Protein AF-U4V988-F1 (afdb_monomer)

pLDDT: mean 83.61, std 15.29, range [26.11, 96.44]

Mean predicted aligned error: 7.55 Å

Solvent-accessible surface area (backbone atoms only — not comparable to full-atom values): 10156 Å² total; per-residue (Å²): 135,83,79,84,67,62,97,48,83,55,77,48,75,47,75,46,80,45,96,87,74,46,76,48,78,47,66,65,72,77,95,58,93,77,81,69,81,55,68,71,56,53,53,52,50,46,55,49,53,49,52,56,46,42,73,74,38,71,91,50,80,86,71,74,81,89,73,82,85,85,86,86,73,52,70,34,94,80,66,15,34,40,58,49,74,81,50,93,97,36,67,34,63,40,32,44,57,80,43,48,67,68,48,40,52,52,35,48,52,44,35,49,31,60,73,67,76,46,92,53,78,64,48,60,57,56,52,71,56,40,66,46,73,86,79,77,66,60,83,66,56,37,61,52,51,51,53,51,49,54,53,49,52,52,61,57,54,65,72,77,113

Organism: NCBI:txid1337887

InterPro domains:
  IPR006076 FAD dependent oxidoreductase [PF01266] (9-114)
  IPR036188 FAD/NAD(P)-binding domain superfamily [G3DSA:3.50.50.60] (77-114)

Radius of gyration: 18.97 Å; Cα contacts (8 Å, |Δi|>4): 148; chains: 1; bounding box: 45×36×50 Å

Secondary structure (DSSP, 8-state):
------S-TTTPPEEEE-TTS-EEEE------TTS---HHHHHHHHHHHHHHHHHH-TT-TT--------------TT---EEEEEETTEEEEE--TT-HHHHHHHHHHHHHHHHTT---HHHHHHHHT--PPS-PPPTTHHHHHHHHHHHHHHHHHTT--

Structure (mmCIF, N/CA/C/O backbone):
data_AF-U4V988-F1
#
_entry.id   AF-U4V988-F1
#
loop_
_atom_site.group_PDB
_atom_site.id
_atom_site.type_symbol
_atom_site.label_atom_id
_atom_site.label_alt_id
_atom_site.label_comp_id
_atom_site.label_asym_id
_atom_site.label_entity_id
_atom_site.label_seq_id
_atom_site.pdbx_PDB_ins_code
_atom_site.Cartn_x
_atom_site.Cartn_y
_atom_site.Cartn_z
_atom_site.occupancy
_atom_site.B_iso_or_equiv
_atom_site.auth_seq_id
_atom_site.auth_comp_id
_atom_site.auth_asym_id
_atom_site.auth_atom_id
_atom_site.pdbx_PDB_model_num
ATOM 1 N N . MET A 1 1 ? -21.261 -2.122 -8.625 1.00 30.03 1 MET A N 1
ATOM 2 C CA . MET A 1 1 ? -21.035 -1.600 -7.258 1.00 30.03 1 MET A CA 1
ATOM 3 C C . MET A 1 1 ? -19.727 -0.822 -7.244 1.00 30.03 1 MET A C 1
ATOM 5 O O . MET A 1 1 ? -18.674 -1.405 -7.021 1.00 30.03 1 MET A O 1
ATOM 9 N N . GLY A 1 2 ? -19.779 0.471 -7.563 1.00 27.53 2 GLY A N 1
ATOM 10 C CA . GLY A 1 2 ? -18.627 1.355 -7.403 1.00 27.53 2 GLY A CA 1
ATOM 11 C C . GLY A 1 2 ? -18.478 1.684 -5.926 1.00 27.53 2 GLY A C 1
ATOM 12 O O . GLY A 1 2 ? -19.326 2.373 -5.364 1.00 27.53 2 GLY A O 1
ATOM 13 N N . GLY A 1 3 ? -17.450 1.140 -5.279 1.00 26.11 3 GLY A N 1
ATOM 14 C CA . GLY A 1 3 ? -17.055 1.609 -3.960 1.00 26.11 3 GLY A CA 1
ATOM 15 C C . GLY A 1 3 ? -16.555 3.038 -4.110 1.00 26.11 3 GLY A C 1
ATOM 16 O O . GLY A 1 3 ? -15.513 3.258 -4.721 1.00 26.11 3 GLY A O 1
ATOM 17 N N . LEU A 1 4 ? -17.310 4.003 -3.590 1.00 27.72 4 LEU A N 1
ATOM 18 C CA . LEU A 1 4 ? -16.825 5.358 -3.361 1.00 27.72 4 LEU A CA 1
ATOM 19 C C . LEU A 1 4 ? -15.722 5.267 -2.302 1.00 27.72 4 LEU A C 1
ATOM 21 O O . LEU A 1 4 ? -15.972 5.356 -1.103 1.00 27.72 4 LEU A O 1
ATOM 25 N N . THR A 1 5 ? -14.493 5.004 -2.737 1.00 32.03 5 THR A N 1
ATOM 26 C CA . THR A 1 5 ? -13.314 5.307 -1.929 1.00 32.03 5 THR A CA 1
ATOM 27 C C . THR A 1 5 ? -13.290 6.822 -1.741 1.00 32.03 5 THR A C 1
ATOM 29 O O . THR A 1 5 ? -13.373 7.530 -2.746 1.00 32.03 5 THR A O 1
ATOM 32 N N . PRO A 1 6 ? -13.193 7.334 -0.501 1.00 34.50 6 PRO A N 1
ATOM 33 C CA . PRO A 1 6 ? -13.015 8.761 -0.266 1.00 34.50 6 PRO A CA 1
ATOM 34 C C . PRO A 1 6 ? -11.890 9.297 -1.157 1.00 34.50 6 PRO A C 1
ATOM 36 O O . PRO A 1 6 ? -10.847 8.644 -1.284 1.00 34.50 6 PRO A O 1
ATOM 39 N N . ALA A 1 7 ? -12.095 10.475 -1.756 1.00 39.38 7 ALA A N 1
ATOM 40 C CA . ALA A 1 7 ? -11.108 11.140 -2.613 1.00 39.38 7 ALA A CA 1
ATOM 41 C C . ALA A 1 7 ? -9.743 11.295 -1.908 1.00 39.38 7 ALA A C 1
ATOM 43 O O . ALA A 1 7 ? -8.700 11.287 -2.560 1.00 39.38 7 ALA A O 1
ATOM 44 N N . ASN A 1 8 ? -9.742 11.292 -0.569 1.00 44.25 8 ASN A N 1
ATOM 45 C CA . ASN A 1 8 ? -8.555 11.196 0.268 1.00 44.25 8 ASN A CA 1
ATOM 46 C C . ASN A 1 8 ? -8.415 9.836 0.975 1.00 44.25 8 ASN A C 1
ATOM 48 O O . ASN A 1 8 ? -8.861 9.629 2.104 1.00 44.25 8 ASN A O 1
ATOM 52 N N . SER A 1 9 ? -7.652 8.928 0.358 1.00 49.75 9 SER A N 1
ATOM 53 C CA . SER A 1 9 ? -7.214 7.652 0.962 1.00 49.75 9 SER A CA 1
ATOM 54 C C . SER A 1 9 ? -6.272 7.803 2.174 1.00 49.75 9 SER A C 1
ATOM 56 O O . SER A 1 9 ? -5.841 6.792 2.736 1.00 49.75 9 SER A O 1
ATOM 58 N N . PHE A 1 10 ? -5.926 9.040 2.550 1.00 51.00 10 PHE A N 1
ATOM 59 C CA . PHE A 1 10 ? -4.971 9.373 3.609 1.00 51.00 10 PHE A CA 1
ATOM 60 C C . PHE A 1 10 ? -5.621 9.819 4.930 1.00 51.00 10 PHE A C 1
ATOM 62 O O . PHE A 1 10 ? -5.008 9.609 5.974 1.00 51.00 10 PHE A O 1
ATOM 69 N N . SER A 1 11 ? -6.832 10.393 4.906 1.00 50.69 11 SER A N 1
ATOM 70 C CA . SER A 1 11 ? -7.493 10.990 6.084 1.00 50.69 11 SER A CA 1
ATOM 71 C C . SER A 1 11 ? -8.796 10.297 6.505 1.00 50.69 11 SER A C 1
ATOM 73 O O . SER A 1 11 ? -9.205 10.423 7.657 1.00 50.69 11 SER A O 1
ATOM 75 N N . GLY A 1 12 ? -9.451 9.558 5.604 1.00 61.38 12 GLY A N 1
ATOM 76 C CA . GLY A 1 12 ? -10.720 8.889 5.894 1.00 61.38 12 GLY A CA 1
ATOM 77 C C . GLY A 1 12 ? -10.555 7.537 6.593 1.00 61.38 12 GLY A C 1
ATOM 78 O O . GLY A 1 12 ? -9.702 6.727 6.221 1.00 61.38 12 GLY A O 1
ATOM 79 N N . ILE A 1 13 ? -11.425 7.253 7.566 1.00 71.31 13 ILE A N 1
ATOM 80 C CA . ILE A 1 13 ? -11.632 5.891 8.065 1.00 71.31 13 ILE A CA 1
ATOM 81 C C . ILE A 1 13 ? -12.488 5.123 7.054 1.00 71.31 13 ILE A C 1
ATOM 83 O O . ILE A 1 13 ? -13.604 5.520 6.729 1.00 71.31 13 ILE A O 1
ATOM 87 N N . THR A 1 14 ? -11.955 4.031 6.511 1.00 82.62 14 THR A N 1
ATOM 88 C CA . THR A 1 14 ? -12.726 3.122 5.655 1.00 82.62 14 THR A CA 1
ATOM 89 C C . THR A 1 14 ? -13.147 1.924 6.485 1.00 82.62 14 THR A C 1
ATOM 91 O O . THR A 1 14 ? -12.309 1.288 7.125 1.00 82.62 14 THR A O 1
ATOM 94 N N . MET A 1 15 ? -14.437 1.599 6.451 1.00 87.88 15 MET A N 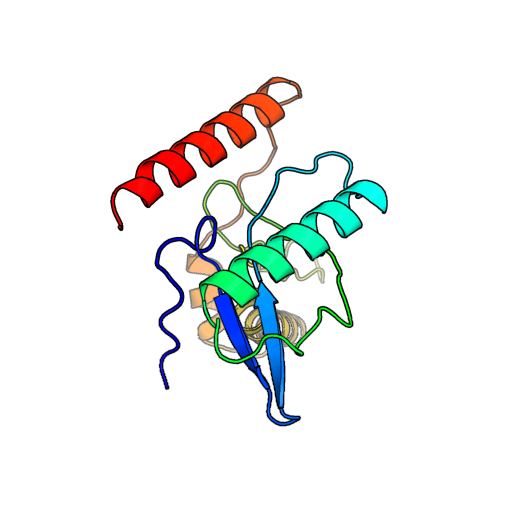1
ATOM 95 C CA . MET A 1 15 ? -14.981 0.416 7.106 1.00 87.88 15 MET A CA 1
ATOM 96 C C . MET A 1 15 ? -15.632 -0.493 6.072 1.00 87.88 15 MET A C 1
ATOM 98 O O . MET A 1 15 ? -16.340 -0.024 5.181 1.00 87.88 15 MET A O 1
ATOM 102 N N . ARG A 1 16 ? -15.392 -1.799 6.185 1.00 89.75 16 ARG A N 1
ATOM 103 C CA . ARG A 1 16 ? -15.981 -2.807 5.301 1.00 89.75 16 ARG A CA 1
ATOM 104 C C . ARG A 1 16 ? -16.524 -3.963 6.124 1.00 89.75 16 ARG A C 1
ATOM 106 O O . ARG A 1 16 ? -15.782 -4.558 6.897 1.00 89.75 16 ARG A O 1
ATOM 113 N N . LEU A 1 17 ? -17.790 -4.306 5.901 1.00 91.00 17 LEU A N 1
ATOM 114 C CA . LEU A 1 17 ? -18.368 -5.555 6.386 1.00 91.00 17 LEU A CA 1
ATOM 115 C C . LEU A 1 17 ? -17.951 -6.698 5.453 1.00 91.00 17 LEU A C 1
ATOM 117 O O . LEU A 1 17 ? -18.057 -6.585 4.227 1.00 91.00 17 LEU A O 1
ATOM 121 N N . THR A 1 18 ? -17.454 -7.782 6.027 1.00 91.81 18 THR A N 1
ATOM 122 C CA . THR A 1 18 ? -17.095 -9.005 5.310 1.00 91.81 18 THR A CA 1
ATOM 123 C C . THR A 1 18 ? -18.249 -10.012 5.330 1.00 91.81 18 THR A C 1
ATOM 125 O O . THR A 1 18 ? -19.193 -9.895 6.114 1.00 91.81 18 THR A O 1
ATOM 128 N N . SER A 1 19 ? -18.204 -11.012 4.447 1.00 93.19 19 SER A N 1
ATOM 129 C CA . SER A 1 19 ? -19.253 -12.037 4.331 1.00 93.19 19 SER A CA 1
ATOM 130 C C . SER A 1 19 ? -19.394 -12.909 5.583 1.00 93.19 19 SER A C 1
ATOM 132 O O . SER A 1 19 ? -20.486 -13.384 5.877 1.00 93.19 19 SER A O 1
ATOM 134 N N . ASP A 1 20 ? -18.317 -13.077 6.350 1.00 94.31 20 ASP A N 1
ATOM 135 C CA . ASP A 1 20 ? -18.277 -13.759 7.649 1.00 94.31 20 ASP A CA 1
ATOM 136 C C . ASP A 1 20 ? -18.674 -12.845 8.826 1.00 94.31 20 ASP A C 1
ATOM 138 O O . ASP A 1 20 ? -18.452 -13.186 9.984 1.00 94.31 20 ASP A O 1
ATOM 142 N N . ARG A 1 21 ? -19.304 -11.695 8.540 1.00 90.88 21 ARG A N 1
ATOM 143 C CA . ARG A 1 21 ? -19.836 -10.735 9.525 1.00 90.88 21 ARG A CA 1
ATOM 144 C C . ARG A 1 21 ? -18.776 -10.098 10.430 1.00 90.88 21 ARG A C 1
ATOM 146 O O . ARG A 1 21 ? -19.077 -9.726 11.562 1.00 90.88 21 ARG A O 1
ATOM 153 N N . ARG A 1 22 ? -17.559 -9.902 9.920 1.00 92.38 22 ARG A N 1
ATOM 154 C CA . ARG A 1 22 ? -16.517 -9.103 10.581 1.00 92.38 22 ARG A CA 1
ATOM 155 C C . ARG A 1 22 ? -16.477 -7.695 9.994 1.00 92.38 22 ARG A C 1
ATOM 157 O O . ARG A 1 22 ? -16.793 -7.479 8.824 1.00 92.38 22 ARG A O 1
ATOM 164 N N . ILE A 1 23 ? -16.086 -6.717 10.806 1.00 91.38 23 ILE A N 1
ATOM 165 C CA . ILE A 1 23 ? -15.892 -5.338 10.348 1.00 91.38 23 ILE A CA 1
ATOM 166 C C . ILE A 1 23 ? -14.395 -5.079 10.251 1.00 91.38 23 ILE A C 1
ATOM 168 O O . ILE A 1 23 ? -13.678 -5.117 11.246 1.00 91.38 23 ILE A O 1
ATOM 172 N N . LEU A 1 24 ? -13.926 -4.801 9.039 1.00 91.62 24 LEU A N 1
ATOM 173 C CA . LEU A 1 24 ? -12.567 -4.347 8.802 1.00 91.62 24 LEU A CA 1
ATOM 174 C C . LEU A 1 24 ? -12.524 -2.826 8.895 1.00 91.62 24 LEU A C 1
ATOM 176 O O . LEU A 1 24 ? -13.215 -2.144 8.137 1.00 91.62 24 LEU A O 1
ATOM 180 N N . VAL A 1 25 ? -11.669 -2.314 9.774 1.00 89.62 25 VAL A N 1
ATOM 181 C CA . VAL A 1 25 ? -11.399 -0.884 9.922 1.00 89.62 25 VAL A CA 1
ATOM 182 C C . VAL A 1 25 ? -10.000 -0.587 9.392 1.00 89.62 25 VAL A C 1
ATOM 184 O O . VAL A 1 25 ? -9.015 -1.164 9.851 1.00 89.62 25 VAL A O 1
ATOM 187 N N . ARG A 1 26 ? -9.906 0.323 8.420 1.00 86.38 26 ARG A N 1
ATOM 188 C CA . ARG A 1 26 ? -8.641 0.868 7.921 1.00 86.38 26 ARG A CA 1
ATOM 189 C C . ARG A 1 26 ? -8.620 2.368 8.167 1.00 86.38 26 ARG A C 1
ATOM 191 O O . ARG A 1 26 ? -9.492 3.084 7.678 1.00 86.38 26 ARG A O 1
ATOM 198 N N . GLN A 1 27 ? -7.579 2.838 8.841 1.00 81.44 27 GLN A N 1
ATOM 199 C CA . GLN A 1 27 ? -7.358 4.254 9.088 1.00 81.44 27 GLN A CA 1
ATOM 200 C C . GLN A 1 27 ? -5.878 4.595 8.911 1.00 81.44 27 GLN A C 1
ATOM 202 O O . GLN A 1 27 ? -5.008 3.837 9.337 1.00 81.44 27 GLN A O 1
ATOM 207 N N . ASN A 1 28 ? -5.630 5.781 8.354 1.00 72.94 28 ASN A N 1
ATOM 208 C CA . ASN A 1 28 ? -4.339 6.456 8.283 1.00 72.94 28 ASN A CA 1
ATOM 209 C C . ASN A 1 28 ? -3.246 5.755 7.462 1.00 72.94 28 ASN A C 1
ATOM 211 O O . ASN A 1 28 ? -3.167 4.540 7.294 1.00 72.94 28 ASN A O 1
ATOM 215 N N . VAL A 1 29 ? -2.334 6.586 6.975 1.00 79.50 29 VAL A N 1
ATOM 216 C CA . VAL A 1 29 ? -1.017 6.187 6.490 1.00 79.50 29 VAL A CA 1
ATOM 217 C C . VAL A 1 29 ? -0.026 7.082 7.214 1.00 79.50 29 VAL A C 1
ATOM 219 O O . VAL A 1 29 ? -0.217 8.295 7.270 1.00 79.50 29 VAL A O 1
ATOM 222 N N . HIS A 1 30 ? 1.032 6.506 7.774 1.00 83.19 30 HIS A N 1
ATOM 223 C CA . HIS A 1 30 ? 2.086 7.274 8.428 1.00 83.19 30 HIS A CA 1
ATOM 224 C C . HIS A 1 30 ? 3.432 7.029 7.761 1.00 83.19 30 HIS A C 1
ATOM 226 O O . HIS A 1 30 ? 3.738 5.932 7.294 1.00 83.19 30 HIS A O 1
ATOM 232 N N . PHE A 1 31 ? 4.266 8.064 7.755 1.00 85.12 31 PHE A N 1
ATOM 233 C CA . PHE A 1 31 ? 5.625 7.945 7.260 1.00 85.12 31 PHE A CA 1
ATOM 234 C C . PHE A 1 31 ? 6.485 7.154 8.255 1.00 85.12 31 PHE A C 1
ATOM 236 O O . PHE A 1 31 ? 6.760 7.614 9.364 1.00 85.12 31 PHE A O 1
ATOM 243 N N . CYS A 1 32 ? 6.904 5.952 7.854 1.00 86.81 32 CYS A N 1
ATOM 244 C CA . CYS A 1 32 ? 7.787 5.079 8.623 1.00 86.81 32 CYS A CA 1
ATOM 245 C C . CYS A 1 32 ? 9.061 4.775 7.817 1.00 86.81 32 CYS A C 1
ATOM 247 O O . CYS A 1 32 ? 9.124 3.764 7.118 1.00 86.81 32 CYS A O 1
ATOM 249 N N . PRO A 1 33 ? 10.098 5.624 7.915 1.00 84.00 33 PRO A N 1
ATOM 250 C CA . PRO A 1 33 ? 11.339 5.422 7.172 1.00 84.00 33 PRO A CA 1
ATOM 251 C C . PRO A 1 33 ? 12.145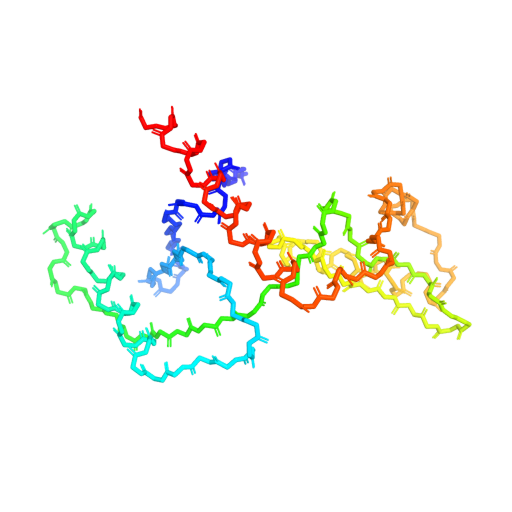 4.195 7.614 1.00 84.00 33 PRO A C 1
ATOM 253 O O . PRO A 1 33 ? 13.012 3.751 6.871 1.00 84.00 33 PRO A O 1
ATOM 256 N N . SER A 1 34 ? 11.917 3.691 8.829 1.00 86.50 34 SER A N 1
ATOM 257 C CA . SER A 1 34 ? 12.611 2.519 9.373 1.00 86.50 34 SER A CA 1
ATOM 258 C C . SER A 1 34 ? 12.045 1.194 8.866 1.00 86.50 34 SER A C 1
ATOM 260 O O . SER A 1 34 ? 12.631 0.154 9.154 1.00 86.50 34 SER A O 1
ATOM 262 N N . LEU A 1 35 ? 10.883 1.219 8.194 1.00 84.62 35 LEU A N 1
ATOM 263 C CA . LEU A 1 35 ? 10.098 0.033 7.835 1.00 84.62 35 LEU A CA 1
ATOM 264 C C . LEU A 1 35 ? 9.868 -0.923 9.021 1.00 84.62 35 LEU A C 1
ATOM 266 O O . LEU A 1 35 ? 9.700 -2.128 8.862 1.00 84.62 35 LEU A O 1
ATOM 270 N N . ARG A 1 36 ? 9.861 -0.375 10.240 1.00 87.56 36 ARG A N 1
ATOM 271 C CA . ARG A 1 36 ? 9.657 -1.108 11.490 1.00 87.56 36 ARG A CA 1
ATOM 272 C C . ARG A 1 36 ? 8.638 -0.372 12.340 1.00 87.56 36 ARG A C 1
ATOM 274 O O . ARG A 1 36 ? 8.747 0.837 12.549 1.00 87.56 36 ARG A O 1
ATOM 281 N N . GLN A 1 37 ? 7.650 -1.111 12.829 1.00 87.81 37 GLN A N 1
ATOM 282 C CA . GLN A 1 37 ? 6.617 -0.612 13.731 1.00 87.81 37 GLN A CA 1
ATOM 283 C C . GLN A 1 37 ? 6.673 -1.382 15.043 1.00 87.81 37 GLN A C 1
ATOM 285 O O . GLN A 1 37 ? 6.757 -2.607 15.036 1.00 87.81 37 GLN A O 1
ATOM 290 N N . SER A 1 38 ? 6.651 -0.649 16.155 1.00 89.75 38 SER A N 1
ATOM 291 C CA . SER A 1 38 ? 6.663 -1.233 17.492 1.00 89.75 38 SER A CA 1
ATOM 292 C C . SER A 1 38 ? 5.277 -1.726 17.894 1.00 89.75 38 SER A C 1
ATOM 294 O O . SER A 1 38 ? 4.255 -1.178 17.469 1.00 89.75 38 SER A O 1
ATOM 296 N N . ASP A 1 39 ? 5.240 -2.712 18.788 1.00 91.31 39 ASP A N 1
ATOM 297 C CA . ASP A 1 39 ? 3.991 -3.191 19.385 1.00 91.31 39 ASP A CA 1
ATOM 298 C C . ASP A 1 39 ? 3.238 -2.092 20.129 1.00 91.31 39 ASP A C 1
ATOM 300 O O . ASP A 1 39 ? 2.029 -1.962 19.966 1.00 91.31 39 ASP A O 1
ATOM 304 N N . ALA A 1 40 ? 3.950 -1.208 20.830 1.00 92.25 40 ALA A N 1
ATOM 305 C CA . ALA A 1 40 ? 3.343 -0.057 21.497 1.00 92.25 40 ALA A CA 1
ATOM 306 C C . ALA A 1 40 ? 2.586 0.870 20.522 1.00 92.25 40 ALA A C 1
ATOM 308 O O . ALA A 1 40 ? 1.528 1.420 20.852 1.00 92.25 40 ALA A O 1
ATOM 309 N N . ARG A 1 41 ? 3.096 1.040 19.292 1.00 89.44 41 ARG A N 1
ATOM 310 C CA . ARG A 1 41 ? 2.411 1.832 18.264 1.00 89.44 41 ARG A CA 1
ATOM 311 C C . ARG A 1 41 ? 1.193 1.094 17.716 1.00 89.44 41 ARG A C 1
ATOM 313 O O . ARG A 1 41 ? 0.154 1.731 17.557 1.00 89.44 41 ARG A O 1
ATOM 320 N N . ARG A 1 42 ? 1.298 -0.219 17.474 1.00 91.06 42 ARG A N 1
ATOM 321 C CA . ARG A 1 42 ? 0.163 -1.066 17.058 1.00 91.06 42 ARG A CA 1
ATOM 322 C C . ARG A 1 42 ? -0.971 -1.023 18.081 1.00 91.06 42 ARG A C 1
ATOM 324 O O . ARG A 1 42 ? -2.121 -0.819 17.714 1.00 91.06 42 ARG A O 1
ATOM 331 N N . GLU A 1 43 ? -0.626 -1.104 19.357 1.00 92.81 43 GLU A N 1
ATOM 332 C CA . GLU A 1 43 ? -1.557 -1.018 20.478 1.00 92.81 43 GLU A CA 1
ATOM 333 C C . GLU A 1 43 ? -2.257 0.349 20.560 1.00 92.81 43 GLU A C 1
ATOM 335 O O . GLU A 1 43 ? -3.468 0.444 20.749 1.00 92.81 43 GLU A O 1
ATOM 340 N N . THR A 1 44 ? -1.520 1.435 20.321 1.00 91.75 44 THR A N 1
ATOM 341 C CA . THR A 1 44 ? -2.121 2.775 20.225 1.00 91.75 44 THR A CA 1
ATOM 342 C C . THR A 1 44 ? -3.119 2.875 19.068 1.00 91.75 44 THR A C 1
ATOM 344 O O . THR A 1 44 ? -4.204 3.421 19.255 1.00 91.75 44 THR A O 1
ATOM 347 N N . VAL A 1 45 ? -2.787 2.318 17.899 1.00 90.50 45 VAL A N 1
ATOM 348 C CA . VAL A 1 45 ? -3.693 2.282 16.736 1.00 90.50 45 VAL A CA 1
ATOM 349 C C . VAL A 1 45 ? -4.945 1.453 17.031 1.00 90.50 45 VAL A C 1
ATOM 351 O O . VAL A 1 45 ? -6.042 1.877 16.683 1.00 90.50 45 VAL A O 1
ATOM 354 N N . ARG A 1 46 ? -4.813 0.317 17.727 1.00 93.00 46 ARG A N 1
ATOM 355 C CA . ARG A 1 46 ? -5.950 -0.519 18.140 1.00 93.00 46 ARG A CA 1
ATOM 356 C C . ARG A 1 46 ? -6.958 0.264 18.987 1.00 93.00 46 ARG A C 1
ATOM 358 O O . ARG A 1 46 ? -8.154 0.222 18.707 1.00 93.00 46 ARG A O 1
ATOM 365 N N . ARG A 1 47 ? -6.480 1.007 19.994 1.00 93.06 47 ARG A N 1
ATOM 366 C CA . ARG A 1 47 ? -7.338 1.853 20.847 1.00 93.06 47 ARG A CA 1
ATOM 367 C C . ARG A 1 47 ? -8.029 2.960 20.056 1.00 93.06 47 ARG A C 1
ATOM 369 O O . ARG A 1 47 ? -9.206 3.216 20.279 1.00 93.06 47 ARG A O 1
ATOM 376 N N . GLU A 1 48 ? -7.321 3.574 19.113 1.00 90.88 48 GLU A N 1
ATOM 377 C CA . GLU A 1 48 ? -7.888 4.617 18.256 1.00 90.88 48 GLU A CA 1
ATOM 378 C C . GLU A 1 48 ? -8.975 4.068 17.320 1.00 90.88 48 GLU A C 1
ATOM 380 O O . GLU A 1 48 ? -10.056 4.645 17.224 1.00 90.88 48 GLU A O 1
ATOM 385 N N . HIS A 1 49 ? -8.745 2.907 16.696 1.00 91.31 49 HIS A N 1
ATOM 386 C CA . HIS A 1 49 ? -9.772 2.229 15.906 1.00 91.31 49 HIS A CA 1
ATOM 387 C C . HIS A 1 49 ? -11.009 1.890 16.743 1.00 91.31 49 HIS A C 1
ATOM 389 O O . HIS A 1 49 ? -12.122 2.084 16.262 1.00 91.31 49 HIS A O 1
ATOM 395 N N . LYS A 1 50 ? -10.834 1.421 17.988 1.00 92.38 50 LYS A N 1
ATOM 396 C CA . LYS A 1 50 ? -11.953 1.148 18.902 1.00 92.38 50 LYS A CA 1
ATOM 397 C C . LYS A 1 50 ? -12.741 2.416 19.225 1.00 92.38 50 LYS A C 1
ATOM 399 O O . LYS A 1 50 ? -13.956 2.412 19.079 1.00 92.38 50 LYS A O 1
ATOM 404 N N . ARG A 1 51 ? -12.056 3.508 19.582 1.00 91.44 51 ARG A N 1
ATOM 405 C CA . ARG A 1 51 ? -12.686 4.808 19.862 1.00 91.44 51 ARG A CA 1
ATOM 406 C C . ARG A 1 51 ? -13.531 5.288 18.679 1.00 91.44 51 ARG A C 1
ATOM 408 O O . ARG A 1 51 ? -14.702 5.601 18.850 1.00 91.44 51 ARG A O 1
ATOM 415 N N . LEU A 1 52 ? -12.955 5.293 17.476 1.00 88.56 52 LEU A N 1
ATOM 416 C CA . LEU A 1 52 ? -13.652 5.724 16.260 1.00 88.56 52 LEU A CA 1
ATOM 417 C C . LEU A 1 52 ? -14.803 4.790 15.876 1.00 88.56 52 LEU A C 1
ATOM 419 O O . LEU A 1 52 ? -15.817 5.239 15.343 1.00 88.56 52 LEU A O 1
ATOM 423 N N . PHE A 1 53 ? -14.652 3.490 16.130 1.00 91.19 53 PHE A N 1
ATOM 424 C CA . PHE A 1 53 ? -15.726 2.525 15.941 1.00 91.19 53 PHE A CA 1
ATOM 425 C C . PHE A 1 53 ? -16.902 2.813 16.881 1.00 91.19 53 PHE A C 1
ATOM 427 O O . PHE A 1 53 ? -18.036 2.865 16.415 1.00 91.19 53 PHE A O 1
ATOM 434 N N . ASP A 1 54 ? -16.637 3.062 18.164 1.00 92.25 54 ASP A N 1
ATOM 435 C CA . ASP A 1 54 ? -17.671 3.338 19.168 1.00 92.25 54 ASP A CA 1
ATOM 436 C C . ASP A 1 54 ? -18.390 4.666 18.911 1.00 92.25 54 ASP A C 1
ATOM 438 O O . ASP A 1 54 ? -19.610 4.742 19.036 1.00 92.25 54 ASP A O 1
ATOM 442 N N . GLU A 1 55 ? -17.656 5.694 18.475 1.00 90.50 55 GLU A N 1
ATOM 443 C CA . GLU A 1 55 ? -18.234 6.973 18.044 1.00 90.50 55 GLU A CA 1
ATOM 444 C C . GLU A 1 55 ? -19.157 6.804 16.833 1.00 90.50 55 GLU A C 1
ATOM 446 O O . GLU A 1 55 ? -20.196 7.460 16.736 1.00 90.50 55 GLU A O 1
ATOM 451 N N . ARG A 1 56 ? -18.801 5.908 15.904 1.00 89.12 56 ARG A N 1
ATOM 452 C CA . ARG A 1 56 ? -19.599 5.640 14.704 1.00 89.12 56 ARG A CA 1
ATOM 453 C C . ARG A 1 56 ? -20.794 4.726 14.978 1.00 89.12 56 ARG A C 1
ATOM 455 O O . ARG A 1 56 ? -21.833 4.897 14.341 1.00 89.12 56 ARG A O 1
ATOM 462 N N . PHE A 1 57 ? -20.646 3.764 15.887 1.00 91.56 57 PHE A N 1
ATOM 463 C CA . PHE A 1 57 ? -21.636 2.731 16.191 1.00 91.56 57 PHE A CA 1
ATOM 464 C C . PHE A 1 57 ? -21.917 2.627 17.697 1.00 91.56 57 PHE A C 1
ATOM 466 O O . PHE A 1 57 ? -21.690 1.572 18.299 1.00 91.56 57 PHE A O 1
ATOM 473 N N . PRO A 1 58 ? -22.497 3.673 18.316 1.00 94.38 58 PRO A N 1
ATOM 474 C CA . PRO A 1 58 ? -22.784 3.674 19.753 1.00 94.38 58 PRO A CA 1
ATOM 475 C C . PRO A 1 58 ? -23.764 2.564 20.174 1.00 94.38 58 PRO A C 1
ATOM 477 O O . PRO A 1 58 ? -23.810 2.176 21.338 1.00 94.38 58 PRO A O 1
ATOM 480 N N . MET A 1 59 ? -24.531 2.009 19.229 1.00 95.69 59 MET A N 1
ATOM 481 C CA . MET A 1 59 ? -25.444 0.886 19.458 1.00 95.69 59 MET A CA 1
ATOM 482 C C . MET A 1 59 ? -24.754 -0.489 19.551 1.00 95.69 59 MET A C 1
ATOM 484 O O . MET A 1 59 ? -25.426 -1.475 19.848 1.00 95.69 59 MET A O 1
ATOM 488 N N . LEU A 1 60 ? -23.439 -0.586 19.306 1.00 92.62 60 LEU A N 1
ATOM 489 C CA . LEU A 1 60 ? -22.672 -1.842 19.302 1.00 92.62 60 LEU A CA 1
ATOM 490 C C . LEU A 1 60 ? -21.561 -1.884 20.379 1.00 92.62 60 LEU A C 1
ATOM 492 O O . LEU A 1 60 ? -20.419 -2.224 20.066 1.00 92.62 60 LEU A O 1
ATOM 496 N N . PRO A 1 61 ? -21.854 -1.626 21.669 1.00 90.38 61 PRO A N 1
ATOM 497 C CA . PRO A 1 61 ? -20.825 -1.445 22.704 1.00 90.38 61 PRO A CA 1
ATOM 498 C C . PRO A 1 61 ? -19.999 -2.706 23.009 1.00 90.38 61 PRO A C 1
ATOM 500 O O . PRO A 1 61 ? -18.928 -2.618 23.604 1.00 90.38 61 PRO A O 1
ATOM 503 N N . LYS A 1 62 ? -20.497 -3.888 22.624 1.00 92.50 62 LYS A N 1
ATOM 504 C CA . LYS A 1 62 ? -19.855 -5.188 22.879 1.00 92.50 62 LYS A CA 1
ATOM 505 C C . LYS A 1 62 ? -18.884 -5.626 21.778 1.00 92.50 62 LYS A C 1
ATOM 507 O O . LYS A 1 62 ? -18.265 -6.675 21.917 1.00 92.50 62 LYS A O 1
ATOM 512 N N . VAL A 1 63 ? -18.787 -4.882 20.675 1.00 92.12 63 VAL A N 1
ATOM 513 C CA . VAL A 1 63 ? -17.858 -5.206 19.584 1.00 92.12 63 VAL A CA 1
ATOM 514 C C . VAL A 1 63 ? -16.467 -4.700 19.954 1.00 92.12 63 VAL A C 1
ATOM 516 O O . VAL A 1 63 ? -16.309 -3.526 20.283 1.00 92.12 63 VAL A O 1
ATOM 519 N N . ASP A 1 64 ? -15.466 -5.579 19.892 1.00 91.75 64 ASP A N 1
ATOM 520 C CA . ASP A 1 64 ? -14.069 -5.264 20.206 1.00 91.75 64 ASP A CA 1
ATOM 521 C C . ASP A 1 64 ? -13.129 -5.545 19.021 1.00 91.75 64 ASP A C 1
ATOM 523 O O . ASP A 1 64 ? -13.502 -6.182 18.034 1.00 91.75 64 ASP A O 1
ATOM 527 N N . MET A 1 65 ? -11.898 -5.042 19.109 1.00 93.19 65 MET A N 1
ATOM 528 C CA . MET A 1 65 ? -10.864 -5.186 18.085 1.00 93.19 65 MET A CA 1
ATOM 529 C C . MET A 1 65 ? -10.070 -6.482 18.292 1.00 93.19 65 MET A C 1
ATOM 531 O O . MET A 1 65 ? -9.016 -6.475 18.925 1.00 93.19 65 MET A O 1
ATOM 535 N N . GLU A 1 66 ? -10.565 -7.587 17.724 1.00 93.69 66 GLU A N 1
ATOM 536 C CA . GLU A 1 66 ? -9.951 -8.928 17.823 1.00 93.69 66 GLU A CA 1
ATOM 537 C C . GLU A 1 66 ? -8.531 -8.983 17.228 1.00 93.69 66 GLU A C 1
ATOM 539 O O . GLU A 1 66 ? -7.641 -9.660 17.745 1.00 93.69 66 GLU A O 1
ATOM 544 N N . HIS A 1 67 ? -8.297 -8.251 16.135 1.00 92.50 67 HIS A N 1
ATOM 545 C CA . HIS A 1 67 ? -7.027 -8.261 15.416 1.00 92.50 67 HIS A CA 1
ATOM 546 C C . HIS A 1 67 ? -6.584 -6.847 15.045 1.00 92.50 67 HIS A C 1
ATOM 548 O O . HIS A 1 67 ? -7.389 -5.977 14.717 1.00 92.50 67 HIS A O 1
ATOM 554 N N . THR A 1 68 ? -5.273 -6.605 15.056 1.00 91.94 68 THR A N 1
ATOM 555 C CA . THR A 1 68 ? -4.683 -5.352 14.572 1.00 91.94 68 THR A CA 1
ATOM 556 C C . THR A 1 68 ? -3.328 -5.628 13.947 1.00 91.94 68 THR A C 1
ATOM 558 O O . THR A 1 68 ? -2.473 -6.283 14.537 1.00 91.94 68 THR A O 1
ATOM 561 N N . TRP A 1 69 ? -3.124 -5.104 12.743 1.00 90.94 69 TRP A N 1
ATOM 562 C CA . TRP A 1 69 ? -1.880 -5.247 12.001 1.00 90.94 69 TRP A CA 1
ATOM 563 C C . TRP A 1 69 ? -1.561 -3.966 11.236 1.00 90.94 69 TRP A C 1
ATOM 565 O O . TRP A 1 69 ? -2.399 -3.083 11.057 1.00 90.94 69 TRP A O 1
ATOM 575 N N . THR A 1 70 ? -0.317 -3.870 10.781 1.00 87.81 70 THR A N 1
ATOM 576 C CA . THR A 1 70 ? 0.181 -2.761 9.968 1.00 87.81 70 THR A CA 1
ATOM 577 C C . THR A 1 70 ? 0.846 -3.327 8.730 1.00 87.81 70 THR A C 1
ATOM 579 O O . THR A 1 70 ? 1.591 -4.301 8.829 1.00 87.81 70 THR A O 1
ATOM 582 N N . GLY A 1 71 ? 0.611 -2.699 7.584 1.00 86.94 71 GLY A N 1
ATOM 583 C CA . GLY A 1 71 ? 1.303 -3.005 6.338 1.00 86.94 71 GLY A CA 1
ATOM 584 C C . GLY A 1 71 ? 2.125 -1.819 5.853 1.00 86.94 71 GLY A C 1
ATOM 585 O O . GLY A 1 71 ? 2.011 -0.707 6.374 1.00 86.94 71 GLY A O 1
ATOM 586 N N . PHE A 1 72 ? 2.921 -2.061 4.820 1.00 86.56 72 PHE A N 1
ATOM 587 C CA . PHE A 1 72 ? 3.640 -1.021 4.098 1.00 86.56 72 PHE A CA 1
ATOM 588 C C . PHE A 1 72 ? 3.025 -0.848 2.718 1.00 86.56 72 PHE A C 1
ATOM 590 O O . PHE A 1 72 ? 2.597 -1.813 2.088 1.00 86.56 72 PHE A O 1
ATOM 597 N N . ILE A 1 73 ? 2.993 0.393 2.251 1.00 85.38 73 ILE A N 1
ATOM 598 C CA . ILE A 1 73 ? 2.588 0.724 0.890 1.00 85.38 73 ILE A CA 1
ATOM 599 C C . ILE A 1 73 ? 3.796 1.309 0.164 1.00 85.38 73 ILE A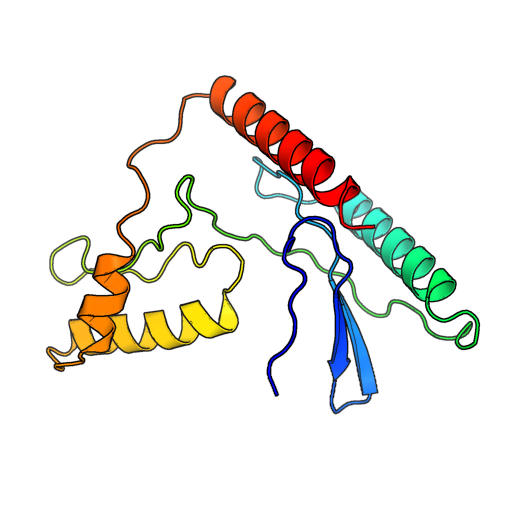 C 1
ATOM 601 O O . ILE A 1 73 ? 4.481 2.171 0.714 1.00 85.38 73 ILE A O 1
ATOM 605 N N . CYS A 1 74 ? 4.064 0.848 -1.061 1.00 84.31 74 CYS A N 1
ATOM 606 C CA . CYS A 1 74 ? 4.977 1.577 -1.940 1.00 84.31 74 CYS A CA 1
ATOM 607 C C . CYS A 1 74 ? 4.214 2.732 -2.588 1.00 84.31 74 CYS A C 1
ATOM 609 O O . CYS A 1 74 ? 3.160 2.516 -3.195 1.00 84.31 74 CYS A O 1
ATOM 611 N N . LEU A 1 75 ? 4.781 3.931 -2.469 1.00 85.19 75 LEU A N 1
ATOM 612 C CA . LEU A 1 75 ? 4.321 5.134 -3.143 1.00 85.19 75 LEU A CA 1
ATOM 613 C C . LEU A 1 75 ? 5.424 5.667 -4.060 1.00 85.19 75 LEU A C 1
ATOM 615 O O . LEU A 1 75 ? 6.593 5.683 -3.672 1.00 85.19 75 LEU A O 1
ATOM 619 N N . SER A 1 76 ? 5.050 6.164 -5.235 1.00 85.94 76 SER A N 1
ATOM 620 C CA . SER A 1 76 ? 5.918 6.971 -6.096 1.00 85.94 76 SER A CA 1
ATOM 621 C C . SER A 1 76 ? 5.553 8.455 -5.997 1.00 85.94 76 SER A C 1
ATOM 623 O O . SER A 1 76 ? 4.401 8.822 -5.762 1.00 85.94 76 SER A O 1
ATOM 625 N N . ARG A 1 77 ? 6.536 9.345 -6.185 1.00 81.19 77 ARG A N 1
ATOM 626 C CA . ARG A 1 77 ? 6.343 10.805 -6.057 1.00 81.19 77 ARG A CA 1
ATOM 627 C C . ARG A 1 77 ? 5.310 11.368 -7.041 1.00 81.19 77 ARG A C 1
ATOM 629 O O . ARG A 1 77 ? 4.617 12.322 -6.708 1.00 81.19 77 ARG A O 1
ATOM 636 N N . ASN A 1 78 ? 5.248 10.810 -8.247 1.00 83.88 78 ASN A N 1
ATOM 637 C CA . ASN A 1 78 ? 4.332 11.215 -9.317 1.00 83.88 78 ASN A CA 1
ATOM 638 C C . ASN A 1 78 ? 3.067 10.343 -9.396 1.00 83.88 78 ASN A C 1
ATOM 640 O O . ASN A 1 78 ? 2.244 10.574 -10.272 1.00 83.88 78 ASN A O 1
ATOM 644 N N . GLY A 1 79 ? 2.903 9.342 -8.523 1.00 83.19 79 GLY A N 1
ATOM 645 C CA . GLY A 1 79 ? 1.765 8.422 -8.579 1.00 83.19 79 GLY A CA 1
ATOM 646 C C . GLY A 1 79 ? 1.806 7.414 -9.739 1.00 83.19 79 GLY A C 1
ATOM 647 O O . GLY A 1 79 ? 0.840 6.665 -9.915 1.00 83.19 79 GLY A O 1
ATOM 648 N N . ALA A 1 80 ? 2.910 7.350 -10.492 1.00 87.44 80 ALA A N 1
ATOM 649 C CA . ALA A 1 80 ? 3.122 6.356 -11.541 1.00 87.44 80 ALA A CA 1
ATOM 650 C C . ALA A 1 80 ? 3.440 4.969 -10.946 1.00 87.44 80 ALA A C 1
ATOM 652 O O . ALA A 1 80 ? 4.129 4.896 -9.917 1.00 87.44 80 ALA A O 1
ATOM 653 N N . PRO A 1 81 ? 2.951 3.870 -11.542 1.00 88.12 81 PRO A N 1
ATOM 654 C CA . PRO A 1 81 ? 3.336 2.521 -11.142 1.00 88.12 81 PRO A CA 1
ATOM 655 C C . PRO A 1 81 ? 4.773 2.216 -11.580 1.00 88.12 81 PRO A C 1
ATOM 657 O O . PRO A 1 81 ? 5.240 2.710 -12.597 1.00 88.12 81 PRO A O 1
ATOM 660 N N . GLY A 1 82 ? 5.479 1.371 -10.832 1.00 90.06 82 GLY A N 1
ATOM 661 C CA . GLY A 1 82 ? 6.733 0.766 -11.288 1.00 90.06 82 GLY A CA 1
ATOM 662 C C . GLY A 1 82 ? 6.431 -0.476 -12.116 1.00 90.06 82 GLY A C 1
ATOM 663 O O . GLY A 1 82 ? 6.565 -1.582 -11.596 1.00 90.06 82 GLY A O 1
ATOM 664 N N . PHE A 1 83 ? 5.929 -0.283 -13.336 1.00 93.19 83 PHE A N 1
ATOM 665 C CA . PHE A 1 83 ? 5.481 -1.356 -14.221 1.00 93.19 83 PHE A CA 1
ATOM 666 C C . PHE A 1 83 ? 6.306 -1.414 -15.511 1.00 93.19 83 PHE A C 1
ATOM 668 O O . PHE A 1 83 ? 6.661 -0.375 -16.064 1.00 93.19 83 PHE A O 1
ATOM 675 N N . GLY A 1 84 ? 6.562 -2.631 -15.995 1.00 92.25 84 GLY A N 1
ATOM 676 C CA . GLY A 1 84 ? 7.215 -2.892 -17.278 1.00 92.25 84 GLY A CA 1
ATOM 677 C C . GLY A 1 84 ? 8.510 -3.694 -17.155 1.00 92.25 84 GLY A C 1
ATOM 678 O O . GLY A 1 84 ? 8.887 -4.147 -16.067 1.00 92.25 84 GLY A O 1
ATOM 679 N N . GLN A 1 85 ? 9.182 -3.879 -18.291 1.00 93.69 85 GLN A N 1
ATOM 680 C CA . GLN A 1 85 ? 10.466 -4.566 -18.369 1.00 93.69 85 GLN A CA 1
ATOM 681 C C . GLN A 1 85 ? 11.597 -3.613 -17.970 1.00 93.69 85 GLN A C 1
ATOM 683 O O . GLN A 1 85 ? 11.809 -2.590 -18.617 1.00 93.69 85 GLN A O 1
ATOM 688 N N . THR A 1 86 ? 12.325 -3.942 -16.905 1.00 90.44 86 THR A N 1
ATOM 689 C CA . THR A 1 86 ? 13.445 -3.114 -16.429 1.00 90.44 86 THR A CA 1
ATOM 690 C C . THR A 1 86 ? 14.789 -3.585 -16.958 1.00 90.44 86 THR A C 1
ATOM 692 O O . THR A 1 86 ? 15.683 -2.773 -17.134 1.00 90.44 86 THR A O 1
ATOM 695 N N . GLU A 1 87 ? 14.930 -4.887 -17.203 1.00 91.38 87 GLU A N 1
ATOM 696 C CA . GLU A 1 87 ? 16.130 -5.518 -17.758 1.00 91.38 87 GLU A CA 1
ATOM 697 C C . GLU A 1 87 ? 15.718 -6.698 -18.647 1.00 91.38 87 GLU A C 1
ATOM 699 O O . GLU A 1 87 ? 14.556 -7.123 -18.651 1.00 91.38 87 GLU A O 1
ATOM 704 N N . LYS A 1 88 ? 16.662 -7.277 -19.398 1.00 93.06 88 LYS A N 1
ATOM 705 C CA . LYS A 1 88 ? 16.392 -8.487 -20.190 1.00 93.06 88 LYS A CA 1
ATOM 706 C C . LYS A 1 88 ? 15.800 -9.586 -19.293 1.00 93.06 88 LYS A C 1
ATOM 708 O O . LYS A 1 88 ? 16.452 -10.023 -18.349 1.00 93.06 88 LYS A O 1
ATOM 713 N N . ASN A 1 89 ? 14.586 -10.039 -19.613 1.00 91.94 89 ASN A N 1
ATOM 714 C CA . ASN A 1 89 ? 13.825 -11.041 -18.854 1.00 91.94 89 ASN A CA 1
ATOM 715 C C . ASN A 1 89 ? 13.498 -10.650 -17.395 1.00 91.94 89 ASN A C 1
ATOM 717 O O . ASN A 1 89 ? 13.246 -11.527 -16.570 1.00 91.94 89 ASN A O 1
ATOM 721 N N . VAL A 1 90 ? 13.489 -9.354 -17.061 1.00 94.88 90 VAL A N 1
ATOM 722 C CA . VAL A 1 90 ? 13.091 -8.850 -15.738 1.00 94.88 90 VAL A CA 1
ATOM 723 C C . VAL A 1 90 ? 11.905 -7.909 -15.890 1.00 94.88 90 VAL A C 1
ATOM 725 O O . VAL A 1 90 ? 12.034 -6.811 -16.433 1.00 94.88 90 VAL A O 1
ATOM 728 N N . TYR A 1 91 ? 10.760 -8.336 -15.363 1.00 93.75 91 TYR A N 1
ATOM 729 C CA . TYR A 1 91 ? 9.493 -7.615 -15.429 1.00 93.75 91 TYR A CA 1
ATOM 730 C C . TYR A 1 91 ? 9.058 -7.184 -14.033 1.00 93.75 91 TYR A C 1
ATOM 732 O O . TYR A 1 91 ? 9.232 -7.910 -13.053 1.00 93.75 91 TYR A O 1
ATOM 740 N N . THR A 1 92 ? 8.492 -5.98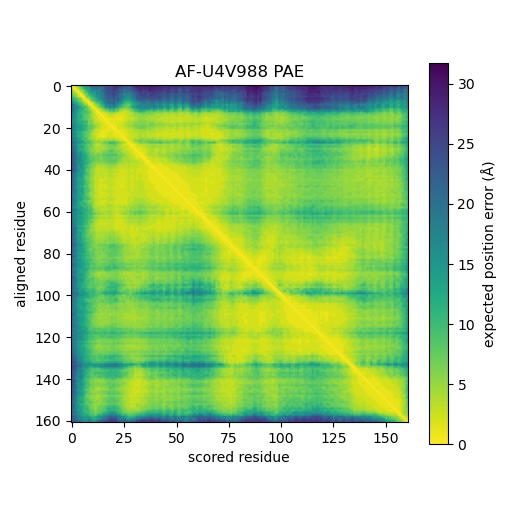6 -13.938 1.00 92.81 92 THR A N 1
ATOM 741 C CA . THR A 1 92 ? 8.130 -5.367 -12.664 1.00 92.81 92 THR A CA 1
ATOM 742 C C . THR A 1 92 ? 6.654 -5.014 -12.607 1.00 92.81 92 THR A C 1
ATOM 744 O O . THR A 1 92 ? 6.032 -4.641 -13.600 1.00 92.81 92 THR A O 1
ATOM 747 N N . SER A 1 93 ? 6.096 -5.135 -11.404 1.00 91.94 93 SER A N 1
ATOM 748 C CA . SER A 1 93 ? 4.747 -4.694 -11.066 1.00 91.94 93 SER A CA 1
ATOM 749 C C . SER A 1 93 ? 4.745 -4.148 -9.640 1.00 91.94 93 SER A C 1
ATOM 751 O O . SER A 1 93 ? 4.399 -4.822 -8.669 1.00 91.94 93 SER A O 1
ATOM 753 N N . LEU A 1 94 ? 5.239 -2.921 -9.497 1.00 88.75 94 LEU A N 1
ATOM 754 C CA . LEU A 1 94 ? 5.551 -2.287 -8.219 1.00 88.75 94 LEU A CA 1
ATOM 755 C C . LEU A 1 94 ? 4.791 -0.967 -8.043 1.00 88.75 94 LEU A C 1
ATOM 757 O O . LEU A 1 94 ? 4.259 -0.386 -8.983 1.00 88.75 94 LEU A O 1
ATOM 761 N N . CYS A 1 95 ? 4.774 -0.466 -6.806 1.00 83.88 95 CYS A N 1
ATOM 762 C CA . CYS A 1 95 ? 4.303 0.882 -6.465 1.00 83.88 95 CYS A CA 1
ATOM 763 C C . CYS A 1 95 ? 2.886 1.192 -6.952 1.00 83.88 95 CYS A C 1
ATOM 765 O O . CYS A 1 95 ? 2.606 2.178 -7.621 1.00 83.88 95 CYS A O 1
ATOM 767 N N . GLN A 1 96 ? 1.968 0.345 -6.490 1.00 82.12 96 GLN A N 1
ATOM 768 C CA . GLN A 1 96 ? 0.534 0.416 -6.765 1.00 82.12 96 GLN A CA 1
ATOM 769 C C . GLN A 1 96 ? -0.196 1.557 -6.028 1.00 82.12 96 GLN A C 1
ATOM 771 O O . GLN A 1 96 ? -1.425 1.628 -6.045 1.00 82.12 96 GLN A O 1
ATOM 776 N N . ASN A 1 97 ? 0.550 2.447 -5.364 1.00 80.06 97 ASN A N 1
ATOM 777 C CA . ASN A 1 97 ? 0.080 3.699 -4.768 1.00 80.06 97 ASN A CA 1
ATOM 778 C C . ASN A 1 97 ? -1.160 3.555 -3.866 1.00 80.06 97 ASN A C 1
ATOM 780 O O . ASN A 1 97 ? -2.085 4.358 -3.918 1.00 80.06 97 ASN A O 1
ATOM 784 N N . GLY A 1 98 ? -1.195 2.499 -3.046 1.00 71.25 98 GLY A N 1
ATOM 785 C CA . GLY A 1 98 ? -2.297 2.234 -2.113 1.00 71.25 98 GLY A CA 1
ATOM 786 C C . GLY A 1 98 ? -3.524 1.538 -2.721 1.00 71.25 98 GLY A C 1
ATOM 787 O O . GLY A 1 98 ? -4.413 1.148 -1.970 1.00 71.25 98 GLY A O 1
ATOM 788 N N . VAL A 1 99 ? -3.548 1.290 -4.036 1.00 71.25 99 VAL A N 1
ATOM 789 C CA . VAL A 1 99 ? -4.601 0.529 -4.743 1.00 71.25 99 VAL A CA 1
ATOM 790 C C . VAL A 1 99 ? -4.083 -0.869 -5.107 1.00 71.25 99 VAL A C 1
ATOM 792 O O . VAL A 1 99 ? -4.184 -1.340 -6.238 1.00 71.25 99 VAL A O 1
ATOM 795 N N . GLY A 1 100 ? -3.455 -1.523 -4.126 1.00 67.00 100 GLY A N 1
ATOM 796 C CA . GLY A 1 100 ? -2.642 -2.722 -4.338 1.00 67.00 100 GLY A CA 1
ATOM 797 C C . GLY A 1 100 ? -3.406 -3.942 -4.847 1.00 67.00 100 GLY A C 1
ATOM 798 O O . GLY A 1 100 ? -2.842 -4.701 -5.619 1.00 67.00 100 GLY A O 1
ATOM 799 N N . ILE A 1 101 ? -4.676 -4.117 -4.468 1.00 73.12 101 ILE A N 1
ATOM 800 C CA . ILE A 1 101 ? -5.457 -5.289 -4.893 1.00 73.12 101 ILE A CA 1
ATOM 801 C C . ILE A 1 101 ? -5.749 -5.197 -6.391 1.00 73.12 101 ILE A C 1
ATOM 803 O O . ILE A 1 101 ? -5.279 -6.023 -7.159 1.00 73.12 101 ILE A O 1
ATOM 807 N N . THR A 1 102 ? -6.450 -4.154 -6.835 1.00 77.62 102 THR A N 1
ATOM 808 C CA . THR A 1 102 ? -6.831 -4.038 -8.247 1.00 77.62 102 THR A CA 1
ATOM 809 C C . THR A 1 102 ? -5.617 -3.847 -9.149 1.00 77.62 102 THR A C 1
ATOM 811 O O . THR A 1 102 ? -5.455 -4.600 -10.106 1.00 77.62 102 THR A O 1
ATOM 814 N N . LYS A 1 103 ? -4.744 -2.873 -8.840 1.00 78.00 103 LYS A N 1
ATOM 815 C CA . LYS A 1 103 ? -3.589 -2.577 -9.699 1.00 78.00 103 LYS A CA 1
ATOM 816 C C . LYS A 1 103 ? -2.513 -3.661 -9.628 1.00 78.00 103 LYS A C 1
ATOM 818 O O . LYS A 1 103 ? -1.863 -3.926 -10.629 1.00 78.00 103 LYS A O 1
ATOM 823 N N . GLY A 1 104 ? -2.350 -4.312 -8.475 1.00 82.94 104 GLY A N 1
ATOM 824 C CA . GLY A 1 104 ? -1.416 -5.427 -8.326 1.00 82.94 104 GLY A CA 1
ATOM 825 C C . GLY A 1 104 ? -1.874 -6.675 -9.073 1.00 82.94 104 GLY A C 1
ATOM 826 O O . GLY A 1 104 ? -1.058 -7.287 -9.750 1.00 82.94 104 GLY A O 1
ATOM 827 N N . THR A 1 105 ? -3.165 -7.025 -9.021 1.00 86.69 105 THR A N 1
ATOM 828 C CA . THR A 1 105 ? -3.685 -8.177 -9.774 1.00 86.69 105 THR A CA 1
ATOM 829 C C . THR A 1 105 ? -3.542 -7.967 -11.276 1.00 86.69 105 THR A C 1
ATOM 831 O O . THR A 1 105 ? -2.929 -8.801 -11.937 1.00 86.69 105 THR A O 1
A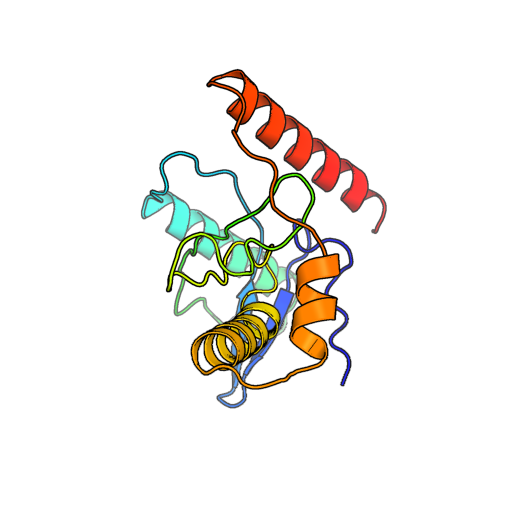TOM 834 N N . ILE A 1 106 ? -4.043 -6.847 -11.815 1.00 89.88 106 ILE A N 1
ATOM 835 C CA . ILE A 1 106 ? -3.919 -6.593 -13.257 1.00 89.88 106 ILE A CA 1
ATOM 836 C C . ILE A 1 106 ? -2.454 -6.420 -13.657 1.00 89.88 106 ILE A C 1
ATOM 838 O O . ILE A 1 106 ? -2.012 -7.044 -14.607 1.00 89.88 106 ILE A O 1
ATOM 842 N N . GLY A 1 107 ? -1.659 -5.668 -12.892 1.00 90.88 107 GLY A N 1
ATOM 843 C CA . GLY A 1 107 ? -0.244 -5.479 -13.190 1.00 90.88 107 GLY A CA 1
ATOM 844 C C . GLY A 1 107 ? 0.560 -6.779 -13.124 1.00 90.88 107 GLY A C 1
ATOM 845 O O . GLY A 1 107 ? 1.557 -6.898 -13.818 1.00 90.88 107 GLY A O 1
ATOM 846 N N . GLY A 1 108 ? 0.173 -7.745 -12.289 1.00 92.44 108 GLY A N 1
ATOM 847 C CA . GLY A 1 108 ? 0.800 -9.067 -12.256 1.00 92.44 108 GLY A CA 1
ATOM 848 C C . GLY A 1 108 ? 0.482 -9.885 -13.507 1.00 92.44 108 GLY A C 1
ATOM 849 O O . GLY A 1 108 ? 1.389 -10.466 -14.093 1.00 92.44 108 GLY A O 1
ATOM 850 N N . ILE A 1 109 ? -0.782 -9.871 -13.942 1.00 95.00 109 ILE A N 1
ATOM 851 C CA . ILE A 1 109 ? -1.221 -10.522 -15.186 1.00 95.00 109 ILE A CA 1
ATOM 852 C C . ILE A 1 109 ? -0.493 -9.909 -16.382 1.00 95.00 109 ILE A C 1
ATOM 854 O O . ILE A 1 109 ? 0.148 -10.628 -17.133 1.00 95.00 109 ILE A O 1
ATOM 858 N N . LEU A 1 110 ? -0.502 -8.581 -16.505 1.00 95.50 110 LEU A N 1
ATOM 859 C CA . LEU A 1 110 ? 0.140 -7.894 -17.625 1.00 95.50 110 LEU A CA 1
ATOM 860 C C . LEU A 1 110 ? 1.658 -8.109 -17.648 1.00 95.50 110 LEU A C 1
ATOM 862 O O . LEU A 1 110 ? 2.235 -8.247 -18.718 1.00 95.50 110 LEU A O 1
ATOM 866 N N . ALA A 1 111 ? 2.314 -8.181 -16.486 1.00 94.88 111 ALA A N 1
ATOM 867 C CA . ALA A 1 111 ? 3.738 -8.510 -16.426 1.00 94.88 111 ALA A CA 1
ATOM 868 C C . ALA A 1 111 ? 4.020 -9.957 -16.873 1.00 94.88 111 ALA A C 1
ATOM 870 O O . ALA A 1 111 ? 5.060 -10.211 -17.476 1.00 94.88 111 ALA A O 1
ATOM 871 N N . ALA A 1 112 ? 3.110 -10.897 -16.591 1.00 95.81 112 ALA A N 1
ATOM 872 C CA . ALA A 1 112 ? 3.209 -12.271 -17.076 1.00 95.81 112 ALA A CA 1
ATOM 873 C C . ALA A 1 112 ? 2.951 -12.360 -18.588 1.00 95.81 112 ALA A C 1
ATOM 875 O O . ALA A 1 112 ? 3.703 -13.039 -19.278 1.00 95.81 112 ALA A O 1
ATOM 876 N N . ASP A 1 113 ? 1.957 -11.631 -19.104 1.00 96.25 113 ASP A N 1
ATOM 877 C CA . ASP A 1 113 ? 1.678 -11.544 -20.542 1.00 96.25 113 ASP A CA 1
ATOM 878 C C . ASP A 1 113 ? 2.898 -10.998 -21.301 1.00 96.25 113 ASP A C 1
ATOM 880 O O . ASP A 1 113 ? 3.342 -11.617 -22.265 1.00 96.25 113 ASP A O 1
ATOM 884 N N . MET A 1 114 ? 3.527 -9.926 -20.795 1.00 94.31 114 MET A N 1
ATOM 885 C CA . MET A 1 114 ? 4.793 -9.405 -21.334 1.00 94.31 114 MET A CA 1
ATOM 886 C C . MET A 1 114 ? 5.916 -10.450 -21.320 1.00 94.31 114 MET A C 1
ATOM 888 O O . MET A 1 114 ? 6.693 -10.529 -22.263 1.00 94.31 114 MET A O 1
ATOM 892 N N . ALA A 1 115 ? 6.025 -11.243 -20.251 1.00 95.25 115 ALA A N 1
ATOM 893 C CA . ALA A 1 115 ? 7.065 -12.263 -20.129 1.00 95.25 115 ALA A CA 1
ATOM 894 C C . ALA A 1 115 ? 6.862 -13.461 -21.070 1.00 95.25 115 ALA A C 1
ATOM 896 O O . ALA A 1 115 ? 7.826 -14.163 -21.372 1.00 95.25 115 ALA A O 1
ATOM 897 N N . CYS A 1 116 ? 5.623 -13.692 -21.502 1.00 96.12 116 CYS A N 1
ATOM 898 C CA . CYS A 1 116 ? 5.221 -14.787 -22.379 1.00 96.12 116 CYS A CA 1
ATOM 899 C C . CYS A 1 116 ? 5.012 -14.348 -23.838 1.00 96.12 116 CYS A C 1
ATOM 901 O O . CYS A 1 116 ? 4.479 -15.139 -24.615 1.00 96.12 116 CYS A O 1
ATOM 903 N N . ASP A 1 117 ? 5.382 -13.114 -24.199 1.00 94.00 117 ASP A N 1
ATOM 904 C CA . ASP A 1 117 ? 5.132 -12.517 -25.520 1.00 94.00 117 ASP A CA 1
ATOM 905 C C . ASP A 1 117 ? 3.644 -12.569 -25.941 1.00 94.00 117 ASP A C 1
ATOM 907 O O . ASP A 1 117 ? 3.305 -12.741 -27.114 1.00 94.00 117 ASP A O 1
ATOM 911 N N . ILE A 1 118 ? 2.732 -12.429 -24.972 1.00 96.44 118 ILE A N 1
ATOM 912 C CA . ILE A 1 118 ? 1.288 -12.355 -25.210 1.00 96.44 118 ILE A CA 1
ATOM 913 C C . ILE A 1 118 ? 0.908 -10.897 -25.468 1.00 96.44 118 ILE A C 1
ATOM 915 O O . ILE A 1 118 ? 1.122 -10.026 -24.622 1.00 96.44 118 ILE A O 1
ATOM 919 N N . ASP A 1 119 ? 0.296 -10.640 -26.624 1.00 92.50 119 ASP A N 1
ATOM 920 C CA . ASP A 1 119 ? -0.229 -9.318 -26.959 1.00 92.50 119 ASP A CA 1
ATOM 921 C C . ASP A 1 119 ? -1.475 -9.006 -26.119 1.00 92.50 119 ASP A C 1
ATOM 923 O O . ASP A 1 119 ? -2.501 -9.690 -26.199 1.00 92.50 119 ASP A O 1
ATOM 927 N N . ASN A 1 120 ? -1.374 -7.971 -25.287 1.00 94.00 120 ASN A N 1
ATOM 928 C CA . ASN A 1 120 ? -2.461 -7.492 -24.450 1.00 94.00 120 ASN A CA 1
ATOM 929 C C . ASN A 1 120 ? -2.502 -5.954 -24.496 1.00 94.00 120 ASN A C 1
ATOM 931 O O . ASN A 1 120 ? -1.583 -5.305 -23.988 1.00 94.00 120 ASN A O 1
ATOM 935 N N . PRO A 1 121 ? -3.583 -5.339 -25.017 1.00 92.94 121 PRO A N 1
ATOM 936 C CA . PRO A 1 121 ? -3.659 -3.888 -25.207 1.00 92.94 121 PRO A CA 1
ATOM 937 C C . PRO A 1 121 ? -3.571 -3.091 -23.896 1.00 92.94 121 PRO A C 1
ATOM 939 O O . PRO A 1 121 ? -3.209 -1.916 -23.900 1.00 92.94 121 PRO A O 1
ATOM 942 N N . LEU A 1 122 ? -3.865 -3.721 -22.752 1.00 93.88 122 LEU A N 1
ATOM 943 C CA . LEU A 1 122 ? -3.755 -3.075 -21.444 1.00 93.88 122 LEU A CA 1
ATOM 944 C C . LEU A 1 122 ? -2.300 -2.877 -20.994 1.00 93.88 122 LEU A C 1
ATOM 946 O O . LEU A 1 122 ? -2.059 -2.073 -20.091 1.00 93.88 122 LEU A O 1
ATOM 950 N N . ILE A 1 123 ? -1.335 -3.581 -21.601 1.00 94.31 123 ILE A N 1
ATOM 951 C CA . ILE A 1 123 ? 0.098 -3.368 -21.348 1.00 94.31 123 ILE A CA 1
ATOM 952 C C . ILE A 1 123 ? 0.466 -1.933 -21.730 1.00 94.31 123 ILE A C 1
ATOM 954 O O . ILE A 1 123 ? 1.008 -1.200 -20.901 1.00 94.31 123 ILE A O 1
ATOM 958 N N . ASP A 1 124 ? 0.097 -1.504 -22.937 1.00 92.94 124 ASP A N 1
ATOM 959 C CA . ASP A 1 124 ? 0.362 -0.150 -23.427 1.00 92.94 124 ASP A CA 1
ATOM 960 C C . ASP A 1 124 ? -0.299 0.914 -22.554 1.00 92.94 124 ASP A C 1
ATOM 962 O O . ASP A 1 124 ? 0.299 1.950 -22.254 1.00 92.94 124 ASP A O 1
ATOM 966 N N . ASP A 1 125 ? -1.525 0.663 -22.102 1.00 92.25 125 ASP A N 1
ATOM 967 C CA . ASP A 1 125 ? -2.231 1.586 -21.218 1.00 92.25 125 ASP A CA 1
ATOM 968 C C . ASP A 1 125 ? -1.552 1.708 -19.851 1.00 92.25 125 ASP A C 1
ATOM 970 O O . ASP A 1 125 ? -1.441 2.812 -19.314 1.00 92.25 125 ASP A O 1
ATOM 974 N N . MET A 1 126 ? -1.034 0.604 -19.306 1.00 90.31 126 MET A N 1
ATOM 975 C CA . MET A 1 126 ? -0.271 0.622 -18.059 1.00 90.31 126 MET A CA 1
ATOM 976 C C . MET A 1 126 ? 1.067 1.358 -18.224 1.00 90.31 126 MET A C 1
ATOM 978 O O . MET A 1 126 ? 1.446 2.128 -17.341 1.00 90.31 126 MET A O 1
ATOM 982 N N . LEU A 1 127 ? 1.758 1.187 -19.357 1.00 91.25 127 LEU A N 1
ATOM 983 C CA . LEU A 1 127 ? 3.006 1.897 -19.667 1.00 91.25 127 LEU A CA 1
ATOM 984 C C . LEU A 1 127 ? 2.789 3.411 -19.834 1.00 91.25 127 LEU A C 1
ATOM 986 O O . LEU A 1 127 ? 3.613 4.210 -19.383 1.00 91.25 127 LEU A O 1
ATOM 990 N N . LYS A 1 128 ? 1.652 3.835 -20.403 1.00 92.56 128 LYS A N 1
ATOM 991 C CA . LYS A 1 128 ? 1.281 5.259 -20.541 1.00 92.56 128 LYS A CA 1
ATOM 992 C C . LYS A 1 128 ? 1.055 5.969 -19.203 1.00 92.56 128 LYS A C 1
ATOM 994 O O . LYS A 1 128 ? 1.110 7.197 -19.163 1.00 92.56 128 LYS A O 1
ATOM 999 N N . LEU A 1 129 ? 0.847 5.238 -18.102 1.00 88.25 129 LEU A N 1
ATOM 1000 C CA . LEU A 1 129 ? 0.807 5.826 -16.753 1.00 88.25 129 LEU A CA 1
ATOM 1001 C C . LEU A 1 129 ? 2.174 6.374 -16.303 1.00 88.25 129 LEU A C 1
ATOM 1003 O O . LEU A 1 129 ? 2.253 7.076 -15.291 1.00 88.25 129 LEU A O 1
ATOM 1007 N N . GLY A 1 130 ? 3.228 6.084 -17.067 1.00 88.19 130 GLY A N 1
ATOM 1008 C CA . GLY A 1 130 ? 4.584 6.555 -16.850 1.00 88.19 130 GLY A CA 1
ATOM 1009 C C . GLY A 1 130 ? 5.347 5.713 -15.836 1.00 88.19 130 GLY A C 1
ATOM 1010 O O . GLY A 1 130 ? 4.848 4.722 -15.305 1.00 88.19 130 GLY A O 1
ATOM 1011 N N . SER A 1 131 ? 6.567 6.157 -15.541 1.00 87.06 131 SER A N 1
ATOM 1012 C CA . SER A 1 131 ? 7.475 5.474 -14.617 1.00 87.06 131 SER A CA 1
ATOM 1013 C C . SER A 1 131 ? 7.712 6.300 -13.351 1.00 87.06 131 SER A C 1
ATOM 1015 O O . SER A 1 131 ? 7.644 7.539 -13.384 1.00 87.06 131 SER A O 1
ATOM 1017 N N . PRO A 1 132 ? 8.017 5.660 -12.208 1.00 84.88 132 PRO A N 1
ATOM 1018 C CA . PRO A 1 132 ? 8.434 6.370 -11.012 1.00 84.88 132 PRO A CA 1
ATOM 1019 C C . PRO A 1 132 ? 9.736 7.127 -11.305 1.00 84.88 132 PRO A C 1
ATOM 1021 O O . PRO A 1 132 ? 10.606 6.595 -11.996 1.00 84.88 132 PRO A O 1
ATOM 1024 N N . PRO A 1 133 ? 9.909 8.355 -10.792 1.00 81.38 133 PRO A N 1
ATOM 1025 C CA . PRO A 1 133 ? 11.137 9.099 -11.015 1.00 81.38 133 PRO A CA 1
ATOM 1026 C C . PRO 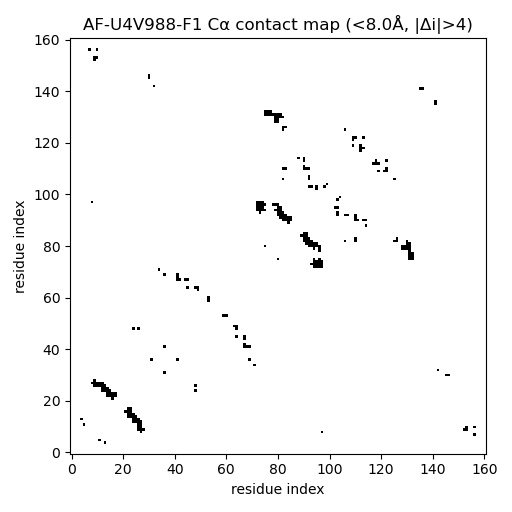A 1 133 ? 12.330 8.383 -10.380 1.00 81.38 133 PRO A C 1
ATOM 1028 O O . PRO A 1 133 ? 12.247 7.905 -9.245 1.00 81.38 133 PRO A O 1
ATOM 1031 N N . THR A 1 134 ? 13.452 8.370 -11.094 1.00 76.62 134 THR A N 1
ATOM 1032 C CA . THR A 1 134 ? 14.703 7.793 -10.606 1.00 76.62 134 THR A CA 1
ATOM 1033 C C . THR A 1 134 ? 15.295 8.669 -9.504 1.00 76.62 134 THR A C 1
ATOM 1035 O O . THR A 1 134 ? 15.513 9.865 -9.694 1.00 76.62 134 THR A O 1
ATOM 1038 N N . GLY A 1 135 ? 15.577 8.059 -8.353 1.00 77.69 135 GLY A N 1
ATOM 1039 C CA . GLY A 1 135 ? 16.260 8.707 -7.237 1.00 77.69 135 GLY A CA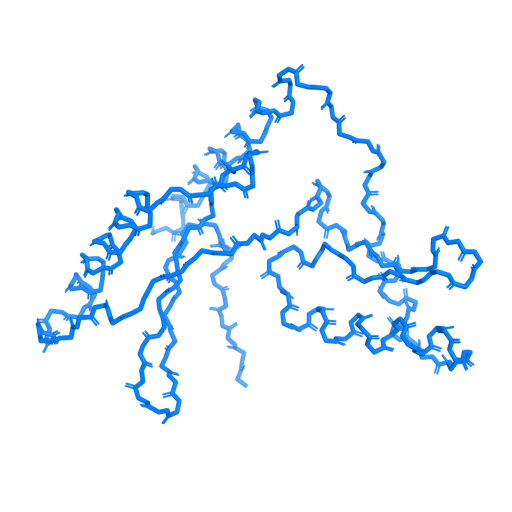 1
ATOM 1040 C C . GLY A 1 135 ? 15.331 9.447 -6.271 1.00 77.69 135 GLY A C 1
ATOM 1041 O O . GLY A 1 135 ? 14.433 10.205 -6.646 1.00 77.69 135 GLY A O 1
ATOM 1042 N N . LEU A 1 136 ? 15.586 9.240 -4.981 1.00 82.62 136 LEU A N 1
ATOM 1043 C CA . LEU A 1 136 ? 15.004 10.035 -3.905 1.00 82.62 136 LEU A CA 1
ATOM 1044 C C . LEU A 1 136 ? 16.027 11.085 -3.452 1.00 82.62 136 LEU A C 1
ATOM 1046 O O . LEU A 1 136 ? 17.225 10.794 -3.463 1.00 82.62 136 LEU A O 1
ATOM 1050 N N . PRO A 1 137 ? 15.590 12.287 -3.029 1.00 86.00 137 PRO A N 1
ATOM 1051 C CA . PRO A 1 137 ? 16.486 13.243 -2.391 1.00 86.00 137 PRO A CA 1
ATOM 1052 C C . PRO A 1 137 ? 17.233 12.598 -1.211 1.00 86.00 137 PRO A C 1
ATOM 1054 O O . PRO A 1 137 ? 16.654 11.754 -0.518 1.00 86.00 137 PRO A O 1
ATOM 1057 N N . PRO A 1 138 ? 18.488 12.990 -0.933 1.00 89.88 138 PRO A N 1
ATOM 1058 C CA . PRO A 1 138 ? 19.190 12.492 0.240 1.00 89.88 138 PRO A CA 1
ATOM 1059 C C . PRO A 1 138 ? 18.471 12.929 1.522 1.00 89.88 138 PRO A C 1
ATOM 1061 O O . PRO A 1 138 ? 17.763 13.943 1.568 1.00 89.88 138 PRO A O 1
ATOM 1064 N N . ARG A 1 139 ? 18.659 12.165 2.599 1.00 88.88 139 ARG A N 1
ATOM 1065 C CA . ARG A 1 139 ? 18.207 12.601 3.925 1.00 88.88 139 ARG A CA 1
ATOM 1066 C C . ARG A 1 139 ? 19.065 13.784 4.391 1.00 88.88 139 ARG A C 1
ATOM 1068 O O . ARG A 1 139 ? 20.268 13.765 4.142 1.00 88.88 139 ARG A O 1
ATOM 1075 N N . PRO A 1 140 ? 18.476 14.797 5.055 1.00 91.12 140 PRO A N 1
ATOM 1076 C CA . PRO A 1 140 ? 17.117 14.831 5.618 1.00 91.12 140 PRO A CA 1
ATOM 1077 C C . PRO A 1 140 ? 16.024 15.407 4.694 1.00 91.12 140 PRO A C 1
ATOM 1079 O O . PRO A 1 140 ? 14.859 15.437 5.090 1.00 91.12 140 PRO A O 1
ATOM 1082 N N . PHE A 1 141 ? 16.350 15.849 3.473 1.00 90.62 141 PHE A N 1
ATOM 1083 C CA . PHE A 1 141 ? 15.399 16.538 2.585 1.00 90.62 141 PHE A CA 1
ATOM 1084 C C . PHE A 1 141 ? 14.199 15.671 2.197 1.00 90.62 141 PHE A C 1
ATOM 1086 O O . PHE A 1 141 ? 13.074 16.167 2.153 1.00 90.62 141 PHE A O 1
ATOM 1093 N N . LEU A 1 142 ? 14.420 14.371 1.974 1.00 88.12 142 LEU A N 1
ATOM 1094 C CA . LEU A 1 142 ? 13.336 13.414 1.747 1.00 88.12 142 LEU A CA 1
ATOM 1095 C C . LEU A 1 142 ? 12.351 13.389 2.921 1.00 88.12 142 LEU A C 1
ATOM 1097 O O . LEU A 1 142 ? 11.147 13.515 2.717 1.00 88.12 142 LEU A O 1
ATOM 1101 N N . ASP A 1 143 ? 12.861 13.254 4.145 1.00 89.88 143 ASP A N 1
ATOM 1102 C CA . ASP A 1 143 ? 12.033 13.111 5.343 1.00 89.88 143 ASP A CA 1
ATOM 1103 C C . ASP A 1 143 ? 11.207 14.382 5.592 1.00 89.88 143 ASP A C 1
ATOM 1105 O O . ASP A 1 143 ? 10.022 14.300 5.926 1.00 89.88 143 ASP A O 1
ATOM 1109 N N . LEU A 1 144 ? 11.808 15.556 5.372 1.00 89.75 144 LEU A N 1
ATOM 1110 C CA . LEU A 1 144 ? 11.118 16.845 5.437 1.00 89.75 144 LEU A CA 1
ATOM 1111 C C . LEU A 1 144 ? 10.046 16.967 4.351 1.00 89.75 144 LEU A C 1
ATOM 1113 O O . LEU A 1 144 ? 8.909 17.325 4.655 1.00 89.75 144 LEU A O 1
ATOM 1117 N N . GLY A 1 145 ? 10.377 16.622 3.105 1.00 88.81 145 GLY A N 1
ATOM 1118 C CA . GLY A 1 145 ? 9.448 16.685 1.979 1.00 88.81 145 GLY A CA 1
ATOM 1119 C C . GLY A 1 145 ? 8.238 15.772 2.164 1.00 88.81 145 GLY A C 1
ATOM 1120 O O . GLY A 1 145 ? 7.105 16.199 1.940 1.00 88.81 145 GLY A O 1
ATOM 1121 N N . VAL A 1 146 ? 8.450 14.541 2.643 1.00 87.38 146 VAL A N 1
ATOM 1122 C CA . VAL A 1 146 ? 7.351 13.613 2.937 1.00 87.38 146 VAL A CA 1
ATOM 1123 C C . VAL A 1 146 ? 6.472 14.169 4.055 1.00 87.38 146 VAL A C 1
ATOM 1125 O O . VAL A 1 146 ? 5.258 14.243 3.888 1.00 87.38 146 VAL A O 1
ATOM 1128 N N . ARG A 1 147 ? 7.054 14.627 5.170 1.00 88.25 147 ARG A N 1
ATOM 1129 C CA . ARG A 1 147 ? 6.278 15.209 6.280 1.00 88.25 147 ARG A CA 1
ATOM 1130 C C . ARG A 1 147 ? 5.465 16.427 5.842 1.00 88.25 147 ARG A C 1
ATOM 1132 O O . ARG A 1 147 ? 4.285 16.503 6.173 1.00 88.25 147 ARG A O 1
ATOM 1139 N N . ALA A 1 148 ? 6.067 17.334 5.073 1.00 88.19 148 ALA A N 1
ATOM 1140 C CA . ALA A 1 148 ? 5.390 18.510 4.538 1.00 88.19 148 ALA A CA 1
ATOM 1141 C C . ALA A 1 148 ? 4.238 18.120 3.604 1.00 88.19 148 ALA A C 1
ATOM 1143 O O . ALA A 1 148 ? 3.139 18.655 3.729 1.00 88.19 148 ALA A O 1
ATOM 1144 N N . ARG A 1 149 ? 4.450 17.136 2.717 1.00 85.62 149 ARG A N 1
ATOM 1145 C CA . ARG A 1 149 ? 3.402 16.650 1.815 1.00 85.62 149 ARG A CA 1
ATOM 1146 C C . ARG A 1 149 ? 2.245 16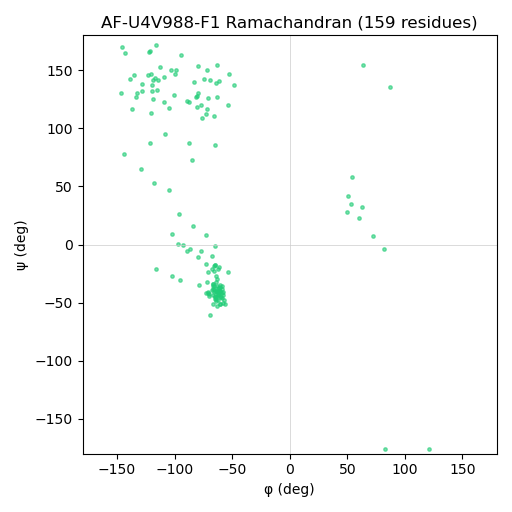.011 2.578 1.00 85.62 149 ARG A C 1
ATOM 1148 O O . ARG A 1 149 ? 1.101 16.336 2.294 1.00 85.62 149 ARG A O 1
ATOM 1155 N N . PHE A 1 150 ? 2.524 15.158 3.562 1.00 83.12 150 PHE A N 1
ATOM 1156 C CA . PHE A 1 150 ? 1.483 14.564 4.408 1.00 83.12 150 PHE A CA 1
ATOM 1157 C C . PHE A 1 150 ? 0.690 15.634 5.168 1.00 83.12 150 PHE A C 1
ATOM 1159 O O . PHE A 1 150 ? -0.536 15.588 5.173 1.00 83.12 150 PHE A O 1
ATOM 1166 N N . ALA A 1 151 ? 1.371 16.616 5.766 1.00 84.12 151 ALA A N 1
ATOM 1167 C CA . ALA A 1 151 ? 0.710 17.727 6.447 1.00 84.12 151 ALA A CA 1
ATOM 1168 C C . ALA A 1 151 ? -0.174 18.539 5.487 1.00 84.12 151 ALA A C 1
ATOM 1170 O O . ALA A 1 151 ? -1.298 18.890 5.839 1.00 84.12 151 ALA A O 1
ATOM 1171 N N . TRP A 1 152 ? 0.303 18.785 4.265 1.00 84.00 152 TRP A N 1
ATOM 1172 C CA . TRP A 1 152 ? -0.447 19.480 3.223 1.00 84.00 152 TRP A CA 1
ATOM 1173 C C . TRP A 1 152 ? -1.689 18.707 2.765 1.00 84.00 152 TRP A C 1
ATOM 1175 O O . TRP A 1 152 ? -2.762 19.296 2.667 1.00 84.00 152 TRP A O 1
ATOM 1185 N N . GLU A 1 153 ? -1.587 17.397 2.522 1.00 79.31 153 GLU A N 1
ATOM 1186 C CA . GLU A 1 153 ? -2.752 16.590 2.126 1.00 79.31 153 GLU A CA 1
ATOM 1187 C C . GLU A 1 153 ? -3.789 16.506 3.255 1.00 79.31 153 GLU A C 1
ATOM 1189 O O . GLU A 1 153 ? -4.977 16.683 3.004 1.00 79.31 153 GLU A O 1
ATOM 1194 N N . LEU A 1 154 ? -3.360 16.336 4.513 1.00 77.44 154 LEU A N 1
ATOM 1195 C CA . LEU A 1 154 ? -4.266 16.399 5.669 1.00 77.44 154 LEU A CA 1
ATOM 1196 C C . LEU A 1 154 ? -4.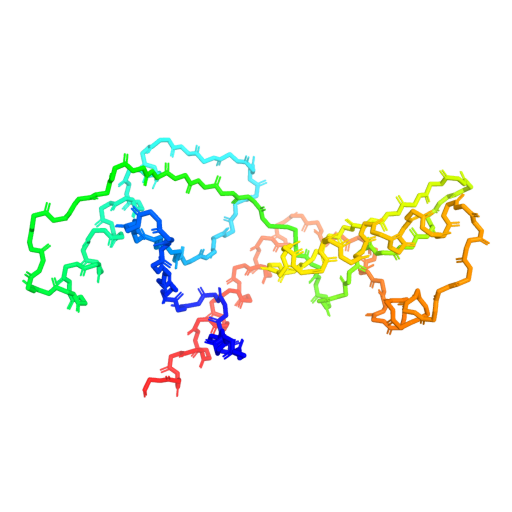936 17.777 5.790 1.00 77.44 154 LEU A C 1
ATOM 1198 O O . LEU A 1 154 ? -6.129 17.871 6.079 1.00 77.44 154 LEU A O 1
ATOM 1202 N N . TRP A 1 155 ? -4.185 18.851 5.534 1.00 78.69 155 TRP A N 1
ATOM 1203 C CA . TRP A 1 155 ? -4.702 20.217 5.529 1.00 78.69 155 TRP A CA 1
ATOM 1204 C C . TRP A 1 155 ? -5.702 20.469 4.397 1.00 78.69 155 TRP A C 1
ATOM 1206 O O . TRP A 1 155 ? -6.671 21.190 4.604 1.00 78.69 155 TRP A O 1
ATOM 1216 N N . ARG A 1 156 ? -5.515 19.876 3.215 1.00 75.75 156 ARG A N 1
ATOM 1217 C CA . ARG A 1 156 ? -6.496 19.954 2.120 1.00 75.75 156 ARG A CA 1
ATOM 1218 C C . ARG A 1 156 ? -7.745 19.137 2.424 1.00 75.75 156 ARG A C 1
ATOM 1220 O O . ARG A 1 156 ? -8.848 19.615 2.188 1.00 75.75 156 ARG A O 1
ATOM 1227 N N . ALA A 1 157 ? -7.574 17.950 2.999 1.00 66.25 157 ALA A N 1
ATOM 1228 C CA . ALA A 1 157 ? -8.673 17.048 3.327 1.00 66.25 157 ALA A CA 1
ATOM 1229 C C . ALA A 1 157 ? -9.622 17.598 4.404 1.00 66.25 157 ALA A C 1
ATOM 1231 O O . ALA A 1 157 ? -10.780 17.204 4.457 1.00 66.25 157 ALA A O 1
ATOM 1232 N N . ARG A 1 158 ? -9.169 18.533 5.252 1.00 66.62 158 ARG A N 1
ATOM 1233 C CA . ARG A 1 158 ? -10.030 19.166 6.271 1.00 66.62 158 ARG A CA 1
ATOM 1234 C C . ARG A 1 158 ? -11.162 20.018 5.683 1.00 66.62 158 ARG A C 1
ATOM 1236 O O . ARG A 1 158 ? -12.072 20.375 6.417 1.00 66.62 158 ARG A O 1
ATOM 1243 N N . ALA A 1 159 ? -11.060 20.397 4.407 1.00 53.75 159 ALA A N 1
ATOM 1244 C CA . ALA A 1 159 ? -12.082 21.164 3.699 1.00 53.75 159 ALA A CA 1
ATOM 1245 C C . ALA A 1 159 ? -13.166 20.270 3.064 1.00 53.75 159 ALA A C 1
ATOM 1247 O O . ALA A 1 159 ? -14.119 20.795 2.502 1.00 53.75 159 ALA A O 1
ATOM 1248 N N . GLU A 1 160 ? -13.024 18.941 3.141 1.00 47.84 160 GLU A N 1
ATOM 1249 C CA . GLU A 1 160 ? -14.004 17.955 2.655 1.00 47.84 160 GLU A CA 1
ATOM 1250 C C . GLU A 1 160 ? -14.941 17.454 3.778 1.00 47.84 160 GLU A C 1
ATOM 1252 O O . GLU A 1 160 ? -15.442 16.332 3.705 1.00 47.84 160 GLU A O 1
ATOM 1257 N N . VAL A 1 161 ? -15.153 18.264 4.827 1.00 39.75 161 VAL A N 1
ATOM 1258 C CA . VAL A 1 161 ? -16.066 17.974 5.952 1.00 39.75 161 VAL A CA 1
ATOM 1259 C C . VAL A 1 161 ? -17.330 18.810 5.841 1.00 39.75 161 VAL A C 1
ATOM 1261 O O . VAL A 1 161 ? -17.191 20.045 5.692 1.00 39.75 161 VAL A O 1
#

Foldseek 3Di:
DDPPDPPDPAADWDWDQDPVGDIDTDYHDDDDPPQDDDPVRQVVVQVVSLVVVCVVCVVCNPDHDPDTDDDDAAAFPLRAFQFAAPDVLDTDGGRNPPVCPVSVVVRVVLSVCVNVVHDDPVVVVSCVSDHGDPDDDDPPVNVVVVVVVSVVSNVVVVVVD

Sequence (161 aa):
MGGLTPANSFSGITMRLTSDRRILVRQNVHFCPSLRQSDARRETVRREHKRLFDERFPMLPKVDMEHTWTGFICLSRNGAPGFGQTEKNVYTSLCQNGVGITKGTIGGILAADMACDIDNPLIDDMLKLGSPPTGLPPRPFLDLGVRARFAWELWRARAEV